Protein AF-A0A0G4M186-F1 (afdb_monomer_lite)

Structure (mmCIF, N/CA/C/O backbone):
data_AF-A0A0G4M186-F1
#
_entry.id   AF-A0A0G4M186-F1
#
loop_
_atom_site.group_PDB
_atom_site.id
_atom_site.type_symbol
_atom_site.label_atom_id
_atom_site.label_alt_id
_atom_site.label_comp_id
_atom_site.label_asym_id
_atom_site.label_entity_id
_atom_site.label_seq_id
_atom_site.pdbx_PDB_ins_code
_atom_site.Cartn_x
_atom_site.Cartn_y
_atom_site.Cartn_z
_atom_site.occupancy
_atom_site.B_iso_or_equiv
_atom_site.auth_seq_id
_atom_site.auth_comp_id
_atom_site.auth_asym_id
_atom_site.auth_atom_id
_atom_site.pdbx_PDB_model_num
ATOM 1 N N . MET A 1 1 ? -25.640 20.773 3.743 1.00 44.50 1 MET A N 1
ATOM 2 C CA . MET A 1 1 ? -24.911 20.102 4.843 1.00 44.50 1 MET A CA 1
ATOM 3 C C . MET A 1 1 ? -24.076 18.988 4.229 1.00 44.50 1 MET A C 1
ATOM 5 O O . MET A 1 1 ? -24.655 18.117 3.598 1.00 44.50 1 MET A O 1
ATOM 9 N N . SER A 1 2 ? -22.745 19.062 4.301 1.00 57.78 2 SER A N 1
ATOM 10 C CA . SER A 1 2 ? -21.866 18.054 3.687 1.00 57.78 2 SER A CA 1
ATOM 11 C C . SER A 1 2 ? -21.957 16.737 4.462 1.00 57.78 2 SER A C 1
ATOM 13 O O . SER A 1 2 ? -21.767 16.723 5.680 1.00 57.78 2 SER A O 1
ATOM 15 N N . SER A 1 3 ? -22.295 15.641 3.781 1.00 69.25 3 SER A N 1
ATOM 16 C CA . SER A 1 3 ? -22.357 14.314 4.389 1.00 69.25 3 SER A CA 1
ATOM 17 C C . SER A 1 3 ? -20.955 13.889 4.813 1.00 69.25 3 SER A C 1
ATOM 19 O O . SER A 1 3 ? -20.082 13.661 3.977 1.00 69.25 3 SER A O 1
ATOM 21 N N . THR A 1 4 ? -20.722 13.777 6.117 1.00 62.34 4 THR A N 1
ATOM 22 C CA . THR A 1 4 ? -19.451 13.265 6.635 1.00 62.34 4 THR A CA 1
ATOM 23 C C . THR A 1 4 ? -19.224 11.838 6.116 1.00 62.34 4 THR A C 1
ATOM 25 O O . THR A 1 4 ? -20.151 11.026 6.225 1.00 62.34 4 THR A O 1
ATOM 28 N N . PRO A 1 5 ? -18.027 11.503 5.593 1.00 67.81 5 PRO A N 1
ATOM 29 C CA . PRO A 1 5 ? -17.742 10.184 5.035 1.00 67.81 5 PRO A CA 1
ATOM 30 C C . PRO A 1 5 ? -18.093 9.062 6.014 1.00 67.81 5 PRO A C 1
ATOM 32 O O . PRO A 1 5 ? -17.777 9.141 7.204 1.00 67.81 5 PRO A O 1
ATOM 35 N N . GLN A 1 6 ? -18.728 8.004 5.507 1.00 74.44 6 GLN A N 1
ATOM 36 C CA . GLN A 1 6 ? -19.191 6.866 6.308 1.00 74.44 6 GLN A CA 1
ATOM 37 C C . GLN A 1 6 ? -18.051 6.121 7.027 1.00 74.44 6 GLN A C 1
ATOM 39 O O . GLN A 1 6 ? -18.294 5.484 8.048 1.00 74.44 6 GLN A O 1
ATOM 44 N N . PHE A 1 7 ? -16.813 6.256 6.543 1.00 82.94 7 PHE A N 1
ATOM 45 C CA . PHE A 1 7 ? -15.640 5.514 7.017 1.00 82.94 7 PHE A CA 1
ATOM 46 C C . PHE A 1 7 ? -14.660 6.338 7.861 1.00 82.94 7 PHE A C 1
ATOM 48 O O . PHE A 1 7 ? -13.523 5.920 8.063 1.00 82.94 7 PHE A O 1
ATOM 55 N N . ARG A 1 8 ? -15.056 7.523 8.346 1.00 91.06 8 ARG A N 1
ATOM 56 C CA . ARG A 1 8 ? -14.179 8.307 9.226 1.00 91.06 8 ARG A CA 1
ATOM 57 C C . ARG A 1 8 ? -13.983 7.579 10.559 1.00 91.06 8 ARG A C 1
ATOM 59 O O . ARG A 1 8 ? -14.968 7.269 11.227 1.00 91.06 8 ARG A O 1
ATOM 66 N N . LEU A 1 9 ? -12.721 7.376 10.934 1.00 95.19 9 LEU A N 1
ATOM 67 C CA . LEU A 1 9 ? -12.319 6.838 12.230 1.00 95.19 9 LEU A CA 1
ATOM 68 C C . LEU A 1 9 ? -11.767 7.954 13.127 1.00 95.19 9 LEU A C 1
ATOM 70 O O . LEU A 1 9 ? -11.115 8.881 12.638 1.00 95.19 9 LEU A O 1
ATOM 74 N N . THR A 1 10 ? -12.029 7.864 14.426 1.00 95.94 10 THR A N 1
ATOM 75 C CA . THR A 1 10 ? -11.378 8.660 15.480 1.00 95.94 10 THR A CA 1
ATOM 76 C C . THR A 1 10 ? -10.533 7.753 16.371 1.00 95.94 10 THR A C 1
ATOM 78 O O . THR A 1 10 ? -10.590 6.527 16.248 1.00 95.94 10 THR A O 1
ATOM 81 N N . ILE A 1 11 ? -9.715 8.355 17.236 1.00 97.19 11 ILE A N 1
ATOM 82 C CA . ILE A 1 11 ? -8.928 7.642 18.243 1.00 97.19 11 ILE A CA 1
ATOM 83 C C . ILE A 1 11 ? -9.424 8.087 19.616 1.00 97.19 11 ILE A C 1
ATOM 85 O O . ILE A 1 11 ? -9.377 9.275 19.927 1.00 97.19 11 ILE A O 1
ATOM 89 N N . GLU A 1 12 ? -9.887 7.134 20.420 1.00 96.81 12 GLU A N 1
ATOM 90 C CA . GLU A 1 12 ? -10.376 7.342 21.788 1.00 96.81 12 GLU A CA 1
ATOM 91 C C . GLU A 1 12 ? -9.831 6.214 22.666 1.00 96.81 12 GLU A C 1
ATOM 93 O O . GLU A 1 12 ? -9.984 5.039 22.321 1.00 96.81 12 GLU A O 1
ATOM 98 N N . ASP A 1 13 ? -9.149 6.561 23.761 1.00 95.88 13 ASP A N 1
ATOM 99 C CA . ASP A 1 13 ? -8.518 5.612 24.695 1.00 95.88 13 ASP A CA 1
ATOM 100 C C . ASP A 1 13 ? -7.642 4.548 24.004 1.00 95.88 13 ASP A C 1
ATOM 102 O O . ASP A 1 13 ? -7.665 3.360 24.326 1.00 95.88 13 ASP A O 1
ATOM 106 N N . GLY A 1 14 ? -6.886 4.973 22.987 1.00 96.25 14 GLY A N 1
ATOM 107 C CA . GLY A 1 14 ? -6.008 4.094 22.209 1.00 96.25 14 GLY A CA 1
ATOM 108 C C . GLY A 1 14 ? -6.735 3.132 21.261 1.00 96.25 14 GLY A C 1
ATOM 109 O O . GLY A 1 14 ? -6.099 2.243 20.701 1.00 96.25 14 GLY A O 1
ATOM 110 N N . GLN A 1 15 ? -8.046 3.291 21.060 1.00 97.62 15 GLN A N 1
ATOM 111 C CA . GLN A 1 15 ? -8.857 2.465 20.164 1.00 97.62 15 GLN A CA 1
ATOM 112 C C . GLN A 1 15 ? -9.336 3.269 18.955 1.00 97.62 15 GLN A C 1
ATOM 114 O O . GLN A 1 15 ? -9.717 4.433 19.084 1.00 97.62 15 GLN A O 1
ATOM 119 N N . PHE A 1 16 ? -9.398 2.630 17.784 1.00 97.44 16 PHE A N 1
ATOM 120 C CA . PHE A 1 16 ? -10.106 3.201 16.639 1.00 97.44 16 PHE A CA 1
ATOM 121 C C . PHE A 1 16 ? -11.615 3.131 16.873 1.00 97.44 16 PHE A C 1
ATOM 123 O O . PHE A 1 16 ? -12.145 2.066 17.204 1.00 97.44 16 PHE A O 1
ATOM 130 N N . ARG A 1 17 ? -12.315 4.248 16.665 1.00 96.31 17 ARG A N 1
ATOM 131 C CA . ARG A 1 17 ? -13.772 4.350 16.808 1.00 96.31 17 ARG A CA 1
ATOM 132 C C . ARG A 1 17 ? -14.429 4.772 15.510 1.00 96.31 17 ARG A C 1
ATOM 134 O O . ARG A 1 17 ? -13.902 5.611 14.782 1.00 96.31 17 ARG A O 1
ATOM 141 N N . ASP A 1 18 ? -15.595 4.205 15.230 1.00 93.88 18 ASP A N 1
ATOM 142 C CA . ASP A 1 18 ? -16.470 4.713 14.178 1.00 93.88 18 ASP A CA 1
ATOM 143 C C . ASP A 1 18 ? -17.429 5.796 14.697 1.00 93.88 18 ASP A C 1
ATOM 145 O O . ASP A 1 18 ? -17.493 6.105 15.885 1.00 93.88 18 ASP A O 1
ATOM 149 N N . ARG A 1 19 ? -18.257 6.344 13.802 1.00 91.75 19 ARG A N 1
ATOM 150 C CA . ARG A 1 19 ? -19.231 7.397 14.142 1.00 91.75 19 ARG A CA 1
ATOM 151 C C . ARG A 1 19 ? -20.330 6.972 15.127 1.00 91.75 19 ARG A C 1
ATOM 153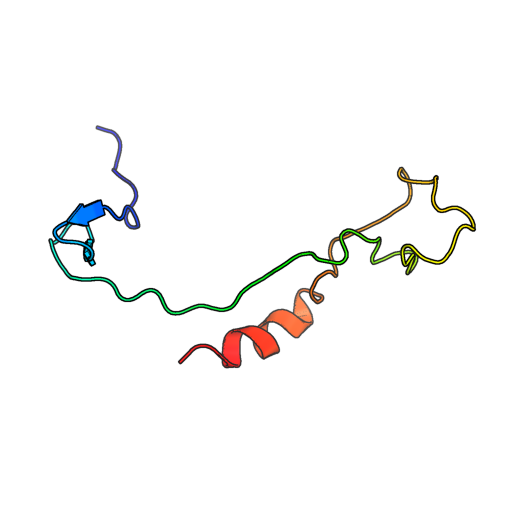 O O . ARG A 1 19 ? -21.077 7.832 15.581 1.00 91.75 19 ARG A O 1
ATOM 160 N N . LYS A 1 20 ? -20.482 5.675 15.408 1.00 92.81 20 LYS A N 1
ATOM 161 C CA . LYS A 1 20 ? -21.442 5.132 16.380 1.00 92.81 20 LYS A CA 1
ATOM 162 C C . LYS A 1 20 ? -20.768 4.801 17.722 1.00 92.81 20 LYS A C 1
ATOM 164 O O . LYS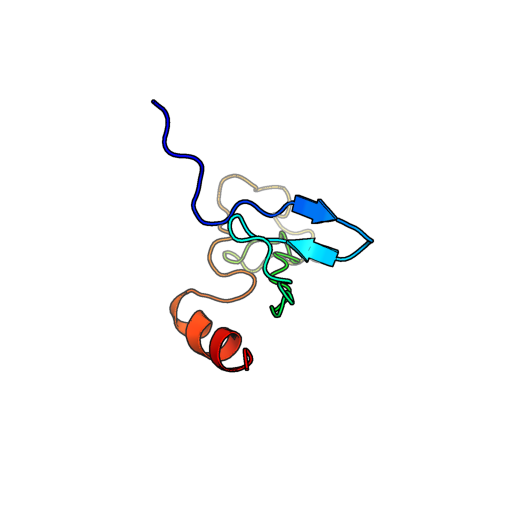 A 1 20 ? -21.411 4.189 18.568 1.00 92.81 20 LYS A O 1
ATOM 169 N N . GLY A 1 21 ? -19.490 5.155 17.905 1.00 92.56 21 GLY A N 1
ATOM 170 C CA . GLY A 1 21 ? -18.708 4.860 19.111 1.00 92.56 21 GLY A CA 1
ATOM 171 C C . GLY A 1 21 ? -18.234 3.404 19.210 1.00 92.56 21 GLY A C 1
ATOM 172 O O . GLY A 1 21 ? -17.702 2.984 20.242 1.00 92.56 21 GLY A O 1
ATOM 173 N N . ARG A 1 22 ? -18.408 2.600 18.153 1.00 95.12 22 ARG A N 1
ATOM 174 C CA . ARG A 1 22 ? -17.991 1.192 18.151 1.00 95.12 22 ARG A CA 1
ATOM 175 C C . ARG A 1 22 ? -16.479 1.107 17.983 1.00 95.12 22 ARG A C 1
ATOM 177 O O . ARG A 1 22 ? -15.920 1.822 17.153 1.00 95.12 22 ARG A O 1
ATOM 184 N N . THR A 1 23 ? -15.831 0.207 18.721 1.00 96.62 23 THR A N 1
ATOM 185 C CA . THR A 1 23 ? -14.423 -0.138 18.477 1.00 96.62 23 THR A CA 1
ATOM 186 C C . THR A 1 23 ? -14.286 -0.830 17.126 1.00 96.62 23 THR A C 1
ATOM 188 O O . THR A 1 23 ? -15.020 -1.775 16.831 1.00 96.62 23 THR A O 1
ATOM 191 N N . VAL A 1 24 ? -13.332 -0.377 16.317 1.00 95.38 24 VAL A N 1
ATOM 192 C CA . VAL A 1 24 ? -13.017 -0.947 15.005 1.00 95.38 24 VAL A CA 1
ATOM 193 C C . VAL A 1 24 ? -11.662 -1.640 15.066 1.00 95.38 24 VAL A C 1
ATOM 195 O O . VAL A 1 24 ? -10.654 -1.028 15.405 1.00 95.38 24 VAL A O 1
ATOM 198 N N . VAL A 1 25 ? -11.629 -2.917 14.687 1.00 94.44 25 VAL A N 1
ATOM 199 C CA . VAL A 1 25 ? -10.382 -3.663 14.487 1.00 94.44 25 VAL A CA 1
ATOM 200 C C . VAL A 1 25 ? -10.040 -3.630 13.003 1.00 94.44 25 VAL A C 1
ATOM 202 O O . VAL A 1 25 ? -10.799 -4.136 12.177 1.00 94.44 25 VAL A O 1
ATOM 205 N N . LEU A 1 26 ? -8.899 -3.037 12.659 1.00 92.56 26 LEU A N 1
ATOM 206 C CA . LEU A 1 26 ? -8.426 -2.973 11.280 1.00 92.56 26 LEU A CA 1
ATOM 207 C C . LEU A 1 26 ? -7.751 -4.295 10.906 1.00 92.56 26 LEU A C 1
ATOM 209 O O . LEU A 1 26 ? -6.692 -4.631 11.432 1.00 92.56 26 LEU A O 1
ATOM 213 N N . ARG A 1 27 ? -8.371 -5.045 9.992 1.00 90.75 27 ARG A N 1
ATOM 214 C CA . ARG A 1 27 ? -7.796 -6.244 9.372 1.00 90.75 27 ARG A CA 1
ATOM 215 C C . ARG A 1 27 ? -7.636 -5.996 7.886 1.00 90.75 27 ARG A C 1
ATOM 217 O O . ARG A 1 27 ? -8.591 -5.626 7.211 1.00 90.75 27 ARG A O 1
ATOM 224 N N . GLY A 1 28 ? -6.426 -6.189 7.391 1.00 89.19 28 GLY A N 1
ATOM 225 C CA . GLY A 1 28 ? -6.089 -5.898 6.011 1.00 89.19 28 GLY A CA 1
ATOM 226 C C . GLY A 1 28 ? -4.830 -6.623 5.579 1.00 89.19 28 GLY A C 1
ATOM 227 O O . GLY A 1 28 ? -4.202 -7.344 6.354 1.00 89.19 28 GLY A O 1
ATOM 228 N N . ILE A 1 29 ? -4.469 -6.398 4.324 1.00 86.06 29 ILE A N 1
ATOM 229 C CA . ILE A 1 29 ? -3.186 -6.787 3.752 1.00 86.06 29 ILE A CA 1
ATOM 230 C C . ILE A 1 29 ? -2.421 -5.523 3.377 1.00 86.06 29 ILE A C 1
ATOM 232 O O . ILE A 1 29 ? -3.023 -4.514 3.006 1.00 86.06 29 ILE A O 1
ATOM 236 N N . ASN A 1 30 ? -1.095 -5.592 3.443 1.00 86.25 30 ASN A N 1
ATOM 237 C CA . ASN A 1 30 ? -0.264 -4.568 2.832 1.00 86.25 30 ASN A CA 1
ATOM 238 C C . ASN A 1 30 ? -0.322 -4.734 1.314 1.00 86.25 30 ASN A C 1
ATOM 240 O O . ASN A 1 30 ? -0.119 -5.832 0.795 1.00 86.25 30 ASN A O 1
ATOM 244 N N . LEU A 1 31 ? -0.586 -3.634 0.619 1.00 81.56 31 LEU A N 1
ATOM 245 C CA . LEU A 1 31 ? -0.486 -3.546 -0.828 1.00 81.56 31 LEU A CA 1
ATOM 246 C C . LEU A 1 31 ? 0.596 -2.520 -1.148 1.00 81.56 31 LEU A C 1
ATOM 248 O O . LEU A 1 31 ? 0.317 -1.337 -1.335 1.00 81.56 31 LEU A O 1
ATOM 252 N N . ALA A 1 32 ? 1.843 -2.971 -1.111 1.00 77.12 32 ALA A N 1
ATOM 253 C CA . ALA A 1 32 ? 2.984 -2.140 -1.443 1.00 77.12 32 ALA A CA 1
ATOM 254 C C . ALA A 1 32 ? 3.271 -2.265 -2.944 1.00 77.12 32 ALA A C 1
ATOM 256 O O . ALA A 1 32 ? 3.245 -3.354 -3.506 1.00 77.12 32 ALA A O 1
ATOM 257 N N . GLY A 1 33 ? 3.479 -1.132 -3.612 1.00 68.56 33 GLY A N 1
ATOM 258 C CA . GLY A 1 33 ? 3.878 -1.083 -5.020 1.00 68.56 33 GLY A CA 1
ATOM 259 C C . GLY A 1 33 ? 5.392 -1.180 -5.186 1.00 68.56 33 GLY A C 1
ATOM 260 O O . GLY A 1 33 ? 5.937 -0.472 -6.020 1.00 68.56 33 GLY A O 1
ATOM 261 N N . ASP A 1 34 ? 6.081 -1.927 -4.325 1.00 59.69 34 ASP A N 1
ATOM 262 C CA . ASP A 1 34 ? 7.533 -2.081 -4.272 1.00 59.69 34 ASP A CA 1
ATOM 263 C C . ASP A 1 34 ? 7.934 -3.384 -4.982 1.00 59.69 34 ASP A C 1
ATOM 265 O O . ASP A 1 34 ? 8.293 -4.403 -4.417 1.00 59.69 34 ASP A O 1
ATOM 269 N N . ALA A 1 35 ? 7.894 -3.392 -6.296 1.00 57.47 35 ALA A N 1
ATOM 270 C CA . ALA A 1 35 ? 8.823 -2.538 -6.983 1.00 57.47 35 ALA A CA 1
ATOM 271 C C . ALA A 1 35 ? 8.114 -1.373 -7.680 1.00 57.47 35 ALA A C 1
ATOM 273 O O . ALA A 1 35 ? 7.282 -1.604 -8.557 1.00 57.47 35 ALA A O 1
ATOM 274 N N . LYS A 1 36 ? 8.498 -0.122 -7.358 1.00 71.38 36 LYS A N 1
ATOM 275 C CA . LYS A 1 36 ? 8.218 1.062 -8.202 1.00 71.38 36 LYS A CA 1
ATOM 276 C C . LYS A 1 36 ? 9.057 0.979 -9.477 1.00 71.38 36 LYS A C 1
ATOM 278 O O . LYS A 1 36 ? 9.759 1.906 -9.862 1.00 71.38 36 LYS A O 1
ATOM 283 N N . LEU A 1 37 ? 9.063 -0.204 -10.048 1.00 84.31 37 LEU A N 1
ATOM 284 C CA . LEU A 1 37 ? 9.788 -0.602 -11.207 1.00 84.31 37 LEU A CA 1
ATOM 285 C C . LEU A 1 37 ? 8.718 -0.891 -12.245 1.00 84.31 37 LEU A C 1
ATOM 287 O O . LEU A 1 37 ? 7.649 -1.420 -11.901 1.00 84.31 37 LEU A O 1
ATOM 291 N N . PRO A 1 38 ? 8.985 -0.505 -13.489 1.00 89.00 38 PRO A N 1
ATOM 292 C CA . PRO A 1 38 ? 8.115 -0.818 -14.596 1.00 89.00 38 PRO A CA 1
ATOM 293 C C . PRO A 1 38 ? 7.654 -2.283 -14.564 1.00 89.00 38 PRO A C 1
ATOM 295 O O . PRO A 1 38 ? 8.421 -3.209 -14.286 1.00 89.00 38 PRO A O 1
ATOM 298 N N . SER A 1 39 ? 6.360 -2.491 -14.785 1.00 89.19 39 SER A N 1
ATOM 299 C CA . SER A 1 39 ? 5.820 -3.789 -15.176 1.00 89.19 39 SER A CA 1
ATOM 300 C C . SER A 1 39 ? 6.021 -4.052 -16.665 1.00 89.19 39 SER A C 1
ATOM 302 O O . SER A 1 39 ? 6.065 -5.207 -17.068 1.00 89.19 39 SER A O 1
ATOM 304 N N . GLU A 1 40 ? 6.109 -2.993 -17.474 1.00 90.69 40 GLU A N 1
ATOM 305 C CA . GLU A 1 40 ? 6.372 -3.076 -18.911 1.00 90.69 40 GLU A CA 1
ATOM 306 C C . GLU A 1 40 ? 7.296 -1.922 -19.336 1.00 90.69 40 GLU A C 1
ATOM 308 O O . GLU A 1 40 ? 6.912 -0.766 -19.125 1.00 90.69 40 GLU A O 1
ATOM 313 N N . PRO A 1 41 ? 8.472 -2.215 -19.929 1.00 90.00 41 PRO A N 1
ATOM 314 C CA . PRO A 1 41 ? 9.157 -3.517 -19.881 1.00 90.00 41 PRO A CA 1
ATOM 315 C C . PRO A 1 41 ? 9.454 -3.951 -18.432 1.00 90.00 41 PRO A C 1
ATOM 317 O O . PRO A 1 41 ? 9.375 -3.139 -17.515 1.00 90.00 41 PRO A O 1
ATOM 320 N N . ASP A 1 42 ? 9.777 -5.225 -18.195 1.00 87.75 42 ASP A N 1
ATOM 321 C CA . ASP A 1 42 ? 10.226 -5.657 -16.863 1.00 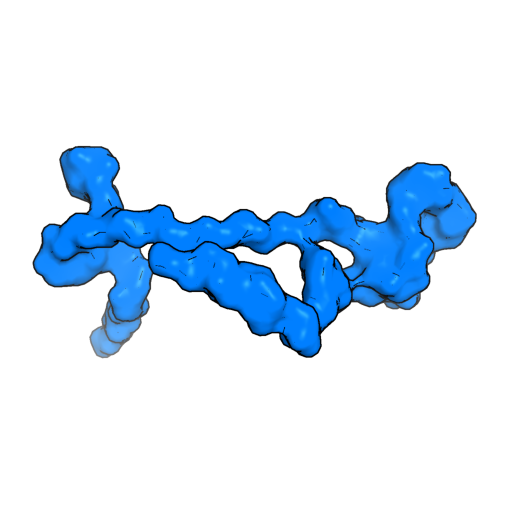87.75 42 ASP A CA 1
ATOM 322 C C . ASP A 1 42 ? 11.630 -5.096 -16.597 1.00 87.75 42 ASP A C 1
ATOM 324 O O . ASP A 1 42 ? 12.628 -5.622 -17.088 1.00 87.75 42 ASP A O 1
ATOM 328 N N . GLN A 1 43 ? 11.689 -3.984 -15.860 1.00 87.31 43 GLN A N 1
ATOM 329 C CA . GLN A 1 43 ? 12.909 -3.203 -15.652 1.00 87.31 43 GLN A CA 1
ATOM 330 C C . GLN A 1 43 ? 13.266 -3.136 -14.160 1.00 87.31 43 GLN A C 1
ATOM 332 O O . GLN A 1 43 ? 12.955 -2.152 -13.480 1.00 87.31 43 GLN A O 1
ATOM 337 N N . PRO A 1 44 ? 13.913 -4.172 -13.603 1.00 84.81 44 PRO A N 1
ATOM 338 C CA . PRO A 1 44 ? 14.390 -4.138 -12.234 1.00 84.81 44 PRO A CA 1
ATOM 339 C C . PRO A 1 44 ? 15.577 -3.168 -12.067 1.00 84.81 44 PRO A C 1
ATOM 341 O O . PRO A 1 44 ? 16.324 -2.894 -13.002 1.00 84.81 44 PRO A O 1
ATOM 344 N N . SER A 1 45 ? 15.817 -2.689 -10.844 1.00 84.44 45 SER A N 1
ATOM 345 C CA . SER A 1 45 ? 16.783 -1.617 -10.550 1.00 84.44 45 SER A CA 1
ATOM 346 C C . SER A 1 45 ? 18.249 -2.008 -10.747 1.00 84.44 45 SER A C 1
ATOM 348 O O . SER A 1 45 ? 19.112 -1.138 -10.778 1.00 84.44 45 SER A O 1
ATOM 350 N N . HIS A 1 46 ? 18.544 -3.306 -10.852 1.00 87.31 46 HIS A N 1
ATOM 351 C CA . HIS A 1 46 ? 19.895 -3.809 -11.104 1.00 87.31 46 HIS A CA 1
ATOM 352 C C . HIS A 1 46 ? 20.247 -3.861 -12.599 1.00 87.31 46 HIS A C 1
ATOM 354 O O . HIS A 1 46 ? 21.401 -4.120 -12.936 1.00 87.31 46 HIS A O 1
ATOM 360 N N . ILE A 1 47 ? 19.279 -3.627 -13.492 1.00 88.12 47 ILE A N 1
ATOM 361 C CA . ILE A 1 47 ? 19.499 -3.574 -14.939 1.00 88.12 47 ILE A CA 1
ATOM 362 C C . ILE A 1 47 ? 19.618 -2.109 -15.355 1.00 88.12 47 ILE A C 1
ATOM 364 O O . ILE A 1 47 ? 18.665 -1.340 -15.246 1.00 88.12 47 ILE A O 1
ATOM 368 N N . GLY A 1 48 ? 20.809 -1.727 -15.825 1.00 87.38 48 GLY A N 1
ATOM 369 C CA . GLY A 1 48 ? 21.118 -0.352 -16.230 1.00 87.38 48 GLY A CA 1
ATOM 370 C C . GLY A 1 48 ? 20.731 0.004 -17.668 1.00 87.38 48 GLY A C 1
ATOM 371 O O . GLY A 1 48 ? 20.682 1.185 -18.000 1.00 87.38 48 GLY A O 1
ATOM 372 N N . THR A 1 49 ? 2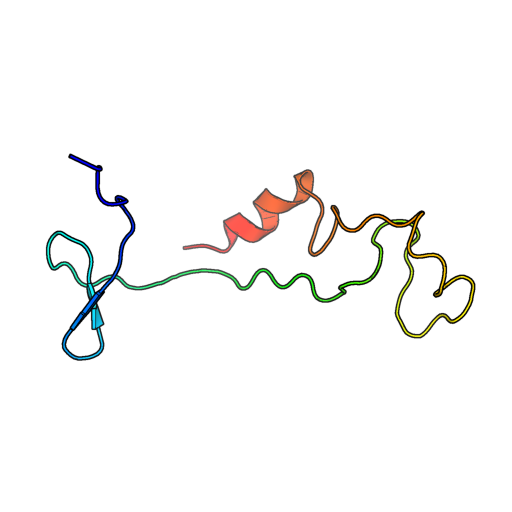0.463 -0.988 -18.521 1.00 89.81 49 THR A N 1
ATOM 373 C CA . THR A 1 49 ? 20.020 -0.773 -19.908 1.00 89.81 49 THR A CA 1
ATOM 374 C C . THR A 1 49 ? 18.684 -0.043 -19.916 1.00 89.81 49 THR A C 1
ATOM 376 O O . THR A 1 49 ? 17.765 -0.493 -19.239 1.00 89.81 49 THR A O 1
ATOM 379 N N . ASP A 1 50 ? 18.602 1.076 -20.639 1.00 86.50 50 ASP A N 1
ATOM 380 C CA . ASP A 1 50 ? 17.394 1.894 -20.839 1.00 86.50 50 ASP A CA 1
ATOM 381 C C . ASP A 1 50 ? 16.651 2.318 -19.552 1.00 86.50 50 ASP A C 1
ATOM 383 O O . ASP A 1 50 ? 15.528 2.808 -19.602 1.00 86.50 50 ASP A O 1
ATOM 387 N N . PHE A 1 51 ? 17.292 2.223 -18.378 1.00 85.19 51 PHE A N 1
ATOM 388 C CA . PHE A 1 51 ? 16.692 2.557 -17.075 1.00 85.19 51 PHE A CA 1
ATOM 389 C C . PHE A 1 51 ? 16.255 4.031 -16.957 1.00 85.19 51 PHE A C 1
ATOM 391 O O . PHE A 1 51 ? 15.431 4.383 -16.115 1.00 85.19 51 PHE A O 1
ATOM 398 N N . PHE A 1 52 ? 16.823 4.904 -17.788 1.00 86.50 52 PHE A N 1
ATOM 399 C CA . PHE A 1 52 ? 16.502 6.328 -17.845 1.00 86.50 52 PHE A CA 1
ATOM 400 C C . PHE A 1 52 ? 15.276 6.652 -18.720 1.00 86.50 52 PHE A C 1
ATOM 402 O O . PHE A 1 52 ? 14.802 7.786 -18.660 1.00 86.50 52 PHE A O 1
ATOM 409 N N . ASP A 1 53 ? 14.751 5.705 -19.511 1.00 88.56 53 ASP A N 1
ATOM 410 C CA . ASP A 1 53 ? 13.524 5.897 -20.299 1.00 88.56 53 ASP A CA 1
ATOM 411 C C . ASP A 1 53 ? 12.281 5.714 -19.414 1.00 88.56 53 ASP A C 1
ATOM 413 O O . ASP A 1 53 ? 11.690 4.639 -19.316 1.00 88.56 53 ASP A O 1
ATOM 417 N N . GLY A 1 54 ? 11.903 6.788 -18.720 1.00 86.88 54 GLY A N 1
ATOM 418 C CA . GLY A 1 54 ? 10.709 6.835 -17.874 1.00 86.88 54 GLY A CA 1
ATOM 419 C C . GLY A 1 54 ? 9.414 7.190 -18.612 1.00 86.88 54 GLY A C 1
ATOM 420 O O . GLY A 1 54 ? 8.346 7.126 -18.001 1.00 86.88 54 GLY A O 1
ATOM 421 N N . ASP A 1 55 ? 9.485 7.562 -19.891 1.00 89.88 55 ASP A N 1
ATOM 422 C CA . ASP A 1 55 ? 8.322 8.033 -20.654 1.00 89.88 55 ASP A CA 1
ATOM 423 C C . ASP A 1 55 ? 7.544 6.866 -21.286 1.00 89.88 55 ASP A C 1
ATOM 425 O O . ASP A 1 55 ? 6.329 6.955 -21.478 1.00 89.88 55 ASP A O 1
ATOM 429 N N . SER A 1 56 ? 8.225 5.747 -21.555 1.00 91.00 56 SER A N 1
ATOM 430 C CA . SER A 1 56 ? 7.660 4.576 -22.244 1.00 91.00 56 SER A CA 1
ATOM 431 C C . SER A 1 56 ? 7.266 3.416 -21.315 1.00 91.00 56 SER A C 1
ATOM 433 O O . SER A 1 56 ? 6.926 2.331 -21.794 1.00 91.00 56 SER A O 1
ATOM 435 N N . VAL A 1 57 ? 7.298 3.611 -19.992 1.00 91.12 57 VAL A N 1
ATOM 436 C CA . VAL A 1 57 ? 7.085 2.543 -18.997 1.00 91.12 57 VAL A CA 1
ATOM 437 C C . VAL A 1 57 ? 5.662 2.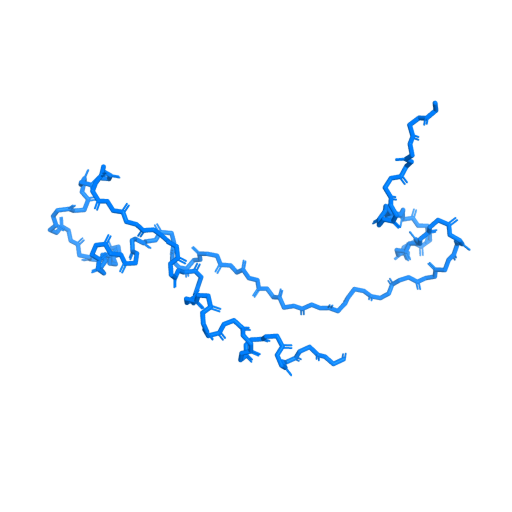498 -18.434 1.00 91.12 57 VAL A C 1
ATOM 439 O O . VAL A 1 57 ? 4.968 3.511 -18.325 1.00 91.12 57 VAL A O 1
ATOM 442 N N . LYS A 1 58 ? 5.222 1.317 -17.987 1.00 89.69 58 LYS A N 1
ATOM 443 C CA . LYS A 1 58 ? 3.947 1.130 -17.265 1.00 89.69 58 LYS A CA 1
ATOM 444 C C . LYS A 1 58 ? 4.164 0.521 -15.888 1.00 89.69 58 LYS A C 1
ATOM 446 O O . LYS A 1 58 ? 5.093 -0.249 -15.702 1.00 89.69 58 LYS A O 1
ATOM 451 N N . PHE A 1 59 ? 3.258 0.800 -14.947 1.00 88.25 59 PHE A N 1
ATOM 452 C CA . PHE A 1 59 ? 3.317 0.290 -13.562 1.00 88.25 59 PHE A CA 1
ATOM 453 C C . PHE A 1 59 ? 2.051 -0.465 -13.115 1.00 88.25 59 PHE A C 1
ATOM 455 O O . PHE A 1 59 ? 1.980 -0.950 -11.988 1.00 88.25 59 PHE A O 1
ATOM 462 N N . HIS A 1 60 ? 1.025 -0.558 -13.966 1.00 87.06 60 HIS A N 1
ATOM 463 C CA . HIS A 1 60 ? -0.324 -0.988 -13.569 1.00 87.06 60 HIS A CA 1
ATOM 464 C C . HIS A 1 60 ? -0.445 -2.465 -13.165 1.00 87.06 60 HIS A C 1
ATOM 466 O O . HIS A 1 60 ? -1.475 -2.851 -12.619 1.00 87.06 60 HIS A O 1
ATOM 472 N N . ALA A 1 61 ? 0.558 -3.297 -13.463 1.00 88.12 61 ALA A N 1
ATOM 473 C CA . ALA A 1 61 ? 0.566 -4.710 -13.081 1.00 88.12 61 ALA A CA 1
ATOM 474 C C . ALA A 1 61 ? 1.357 -4.988 -11.789 1.00 88.12 61 ALA A C 1
ATOM 476 O O . ALA A 1 61 ? 1.565 -6.146 -11.437 1.00 88.12 61 ALA A O 1
ATOM 477 N N . ARG A 1 62 ? 1.807 -3.949 -11.068 1.00 88.12 62 ARG A N 1
ATOM 478 C CA . ARG A 1 62 ? 2.403 -4.080 -9.730 1.00 88.12 62 ARG A CA 1
ATOM 479 C C . ARG A 1 62 ? 1.384 -3.694 -8.645 1.00 88.12 62 ARG A C 1
ATOM 481 O O . ARG A 1 62 ? 0.620 -2.750 -8.847 1.00 88.12 62 ARG A O 1
ATOM 488 N N . PRO A 1 63 ? 1.392 -4.357 -7.473 1.00 86.88 63 PRO A N 1
ATOM 489 C CA . PRO A 1 63 ? 2.186 -5.547 -7.129 1.00 86.88 63 PRO A CA 1
ATOM 490 C C . PRO A 1 63 ? 1.712 -6.846 -7.803 1.00 86.88 63 PRO A C 1
ATOM 492 O O . PRO A 1 63 ? 2.426 -7.840 -7.754 1.00 86.88 63 PRO A O 1
ATOM 495 N N . PHE A 1 64 ? 0.539 -6.830 -8.429 1.00 87.81 64 PHE A N 1
ATOM 496 C CA . PHE A 1 64 ? -0.018 -7.909 -9.244 1.00 87.81 64 PHE A CA 1
ATOM 497 C C . PHE A 1 64 ? -1.023 -7.307 -10.239 1.00 87.81 64 PHE A C 1
ATOM 499 O O . PHE A 1 64 ? -1.542 -6.208 -9.990 1.00 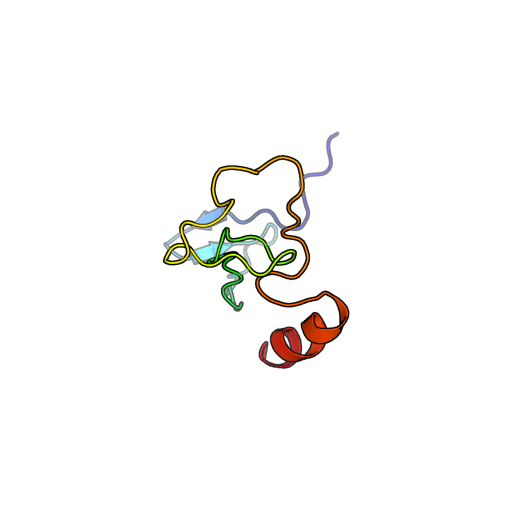87.81 64 PHE A O 1
ATOM 506 N N . PRO A 1 65 ? -1.321 -7.981 -11.359 1.00 89.62 65 PRO A N 1
ATOM 507 C CA . PRO A 1 65 ? -2.306 -7.501 -12.312 1.00 89.62 65 PRO A CA 1
ATOM 508 C C . PRO A 1 65 ? -3.734 -7.637 -11.758 1.00 89.62 65 PRO A C 1
ATOM 510 O O . PRO A 1 65 ? -4.024 -8.385 -10.822 1.00 89.62 65 PRO A O 1
ATOM 513 N N . LYS A 1 66 ? -4.658 -6.858 -12.326 1.00 88.81 66 LYS A N 1
ATOM 514 C CA . LYS A 1 66 ? -6.043 -6.747 -11.837 1.00 88.81 66 LYS A CA 1
ATOM 515 C C . LYS A 1 66 ? -6.766 -8.097 -11.771 1.00 88.81 66 LYS A C 1
ATOM 517 O O . LYS A 1 66 ? -7.556 -8.320 -10.855 1.00 88.81 66 LYS A O 1
ATOM 522 N N . ASP A 1 67 ? -6.540 -8.961 -12.749 1.00 93.94 67 ASP A N 1
ATOM 523 C CA . ASP A 1 67 ? -7.121 -10.299 -12.843 1.00 93.94 67 ASP A CA 1
ATOM 524 C C . ASP A 1 67 ? -6.647 -11.229 -11.719 1.00 93.94 67 ASP A C 1
ATOM 526 O O . ASP A 1 67 ? -7.427 -12.064 -11.269 1.00 93.94 67 ASP A O 1
ATOM 530 N N . GLU A 1 68 ? -5.457 -11.016 -11.156 1.00 92.06 68 GLU A N 1
ATOM 531 C CA . GLU A 1 68 ? -4.938 -11.772 -10.005 1.00 92.06 68 GLU A CA 1
ATOM 532 C C . GLU A 1 68 ? -5.394 -11.227 -8.640 1.00 92.06 68 GLU A C 1
ATOM 534 O O . GLU A 1 68 ? -5.256 -11.903 -7.618 1.00 92.06 68 GLU A O 1
ATOM 539 N N . ALA A 1 69 ? -6.009 -10.040 -8.584 1.00 90.75 69 ALA A N 1
ATOM 540 C CA . ALA A 1 69 ? -6.360 -9.377 -7.323 1.00 90.75 69 ALA A CA 1
ATOM 541 C C . ALA A 1 69 ? -7.216 -10.239 -6.375 1.00 90.75 69 ALA A C 1
ATOM 543 O O . ALA A 1 69 ? -7.061 -10.184 -5.151 1.00 90.75 69 ALA A O 1
ATOM 544 N N . HIS A 1 70 ? -8.091 -11.077 -6.934 1.00 92.75 70 HIS A N 1
ATOM 545 C CA . HIS A 1 70 ? -8.944 -11.990 -6.174 1.00 92.75 70 HIS A CA 1
ATOM 546 C C . HIS A 1 70 ? -8.145 -12.983 -5.306 1.00 92.75 70 HIS A C 1
ATOM 548 O O . HIS A 1 70 ? -8.565 -13.297 -4.189 1.00 92.75 70 HIS A O 1
ATOM 554 N N . ILE A 1 71 ? -6.964 -13.416 -5.762 1.00 92.69 71 ILE A N 1
ATOM 555 C CA . ILE A 1 71 ? -6.066 -14.322 -5.030 1.00 92.69 71 ILE A CA 1
ATOM 556 C C . ILE A 1 71 ? -5.587 -13.652 -3.740 1.00 92.69 71 ILE A C 1
ATOM 558 O O . ILE A 1 71 ? -5.561 -14.277 -2.679 1.00 92.69 71 ILE A O 1
ATOM 562 N N . HIS A 1 72 ? -5.264 -12.361 -3.797 1.00 88.25 72 HIS A N 1
ATOM 563 C CA . HIS A 1 72 ? -4.794 -11.602 -2.640 1.00 88.25 72 HIS A CA 1
ATOM 564 C C . HIS A 1 72 ? -5.929 -11.297 -1.663 1.00 88.25 72 HIS A C 1
ATOM 566 O O . HIS A 1 72 ? -5.762 -11.482 -0.456 1.00 88.25 72 HIS A O 1
ATOM 572 N N . PHE A 1 73 ? -7.101 -10.904 -2.169 1.00 87.62 73 PHE A N 1
ATOM 573 C CA . PHE A 1 73 ? -8.263 -10.622 -1.324 1.00 87.62 73 PHE A CA 1
ATOM 574 C C . PHE A 1 73 ? -8.817 -11.860 -0.619 1.00 87.62 73 PHE A C 1
ATOM 576 O O . PHE A 1 73 ? -9.311 -11.732 0.498 1.00 87.62 73 PHE A O 1
ATOM 583 N N . SER A 1 74 ? -8.655 -13.058 -1.191 1.00 90.75 74 SER A N 1
ATOM 584 C CA . SER A 1 74 ? -9.061 -14.317 -0.540 1.00 90.75 74 SER A CA 1
ATOM 585 C C . SER A 1 74 ? -8.361 -14.585 0.803 1.00 90.75 74 SER A C 1
ATOM 587 O O . SER A 1 74 ? -8.815 -15.414 1.590 1.00 90.75 74 SER A O 1
ATOM 589 N N . ARG A 1 75 ? -7.260 -13.877 1.094 1.00 85.25 75 ARG A N 1
ATOM 590 C CA . ARG A 1 75 ? -6.513 -13.994 2.354 1.00 85.25 75 ARG A CA 1
ATOM 591 C C . ARG A 1 75 ? -7.140 -13.198 3.503 1.00 85.25 75 ARG A C 1
ATOM 593 O O . ARG A 1 75 ? -6.774 -13.427 4.654 1.00 85.25 75 ARG A O 1
ATOM 600 N N . LEU A 1 76 ? -8.050 -12.267 3.212 1.00 87.62 76 LEU A N 1
ATOM 601 C CA . LEU A 1 76 ? -8.763 -11.488 4.225 1.00 87.62 76 LEU A CA 1
ATOM 602 C C . LEU A 1 76 ? -9.840 -12.369 4.891 1.00 87.62 76 LEU A C 1
ATOM 604 O O . LEU A 1 76 ? -10.670 -12.947 4.193 1.00 87.62 76 LEU A O 1
ATOM 608 N N . LYS A 1 77 ? -9.808 -12.482 6.230 1.00 78.38 77 LYS A N 1
ATOM 609 C CA . LYS A 1 77 ? -10.739 -13.277 7.059 1.00 78.38 77 LYS A CA 1
ATOM 610 C C . LYS A 1 77 ? -11.354 -12.469 8.202 1.00 78.38 77 LYS A C 1
ATOM 612 O O . LYS A 1 77 ? -10.598 -11.793 8.950 1.00 78.38 77 LYS A O 1
#

Foldseek 3Di:
DDDDDQPDWDADPNFTAGPVRDGDDDFDDDQDLPVPAFPVPRGDPVDPPPRVPPPPGHSQQPPHHPVCVVVRVVPTD

Organism: Verticillium longisporum (NCBI:txid100787)

Secondary structure (DSSP, 8-state):
-----TT--EEETTEEE-TTS-B-------------S-TBTT--TT--TTTT--SS-B-TTSSS-GGGHHHHHTT--

Radius of gyration: 19.46 Å; chains: 1; bounding box: 46×34×47 Å

InterPro domains:
  IPR052066 Glycosphingolipid Hydrolyzing Enzymes [PTHR31308] (5-77)

Sequence (77 aa):
MSSTPQFRLTIEDGQFRDRKGRTVVLRGINLAGDAKLPSEPDQPSHIGTDFFDGDSVKFHARPFPKDEAHIHFSRLK

pLDDT: mean 86.39, std 10.26, range [44.5, 97.62]